Protein AF-A0A7L4YC81-F1 (afdb_monomer_lite)

Sequence (59 aa):
MTAQRGGDTPDPLLIAEIEDYFARLDPLDLLDDVLASKNPDGAAAAYQQLVTRDWDGEE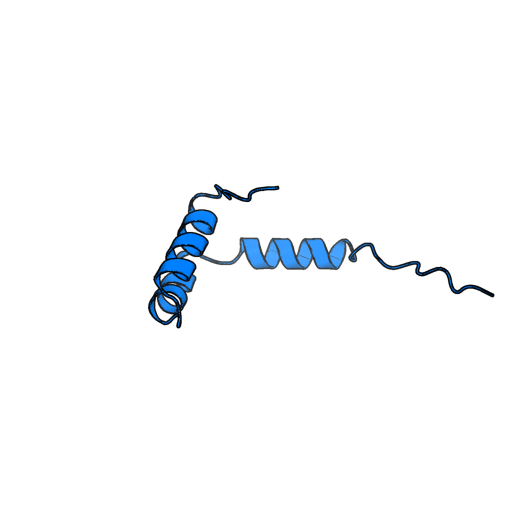

Secondary structure (DSSP, 8-state):
--------SPPHHHHHHHHHHHTT--GGGGHHHHHHSSSHHHHHHHHHHHHHT------

Structure (mmCIF, N/CA/C/O backbone):
data_AF-A0A7L4YC81-F1
#
_entry.id   AF-A0A7L4YC81-F1
#
loop_
_atom_site.group_PDB
_atom_site.id
_atom_site.type_symbol
_atom_site.label_atom_id
_atom_site.label_alt_id
_atom_site.label_comp_id
_atom_site.label_asym_id
_atom_site.label_entity_id
_atom_site.label_seq_id
_atom_site.pdbx_PDB_ins_code
_atom_site.Cartn_x
_atom_site.Cartn_y
_atom_site.Cartn_z
_atom_site.occupancy
_atom_site.B_iso_or_equiv
_atom_site.auth_seq_id
_atom_site.auth_comp_id
_atom_site.auth_asym_id
_atom_site.auth_atom_id
_atom_site.pdbx_PDB_model_num
ATOM 1 N N . MET A 1 1 ? 42.885 -0.855 -13.774 1.00 39.38 1 MET A N 1
ATOM 2 C CA . MET A 1 1 ? 41.679 -1.212 -14.548 1.00 39.38 1 MET A CA 1
ATOM 3 C C . MET A 1 1 ? 40.490 -1.086 -13.616 1.00 39.38 1 MET A C 1
ATOM 5 O O . MET A 1 1 ? 40.246 -1.973 -12.813 1.00 39.38 1 MET A O 1
ATOM 9 N N . THR A 1 2 ? 39.848 0.075 -13.624 1.00 45.75 2 THR A N 1
ATOM 10 C CA . THR A 1 2 ? 38.659 0.381 -12.825 1.00 45.75 2 THR A CA 1
ATOM 11 C C . THR A 1 2 ? 37.465 -0.255 -13.526 1.00 45.75 2 THR A C 1
ATOM 13 O O . THR A 1 2 ? 37.166 0.101 -14.662 1.00 45.75 2 THR A O 1
ATOM 16 N N . ALA A 1 3 ? 36.828 -1.242 -12.894 1.00 49.72 3 ALA A N 1
ATOM 17 C CA . ALA A 1 3 ? 35.586 -1.807 -13.401 1.00 49.72 3 ALA A CA 1
ATOM 18 C C . ALA A 1 3 ? 34.517 -0.707 -13.379 1.00 49.72 3 ALA A C 1
ATOM 20 O O . ALA A 1 3 ? 34.148 -0.202 -12.319 1.00 49.72 3 ALA A O 1
ATOM 21 N N . GLN A 1 4 ? 34.071 -0.305 -14.565 1.00 52.84 4 GLN A N 1
ATOM 22 C CA . GLN A 1 4 ? 32.911 0.550 -14.761 1.00 52.84 4 GLN A CA 1
ATOM 23 C C . GLN A 1 4 ? 31.704 -0.162 -14.118 1.00 52.84 4 GLN A C 1
ATOM 25 O O . GLN A 1 4 ? 31.335 -1.245 -14.571 1.00 52.84 4 GLN A O 1
ATOM 30 N N . ARG A 1 5 ? 31.097 0.395 -13.057 1.00 59.91 5 ARG A N 1
ATOM 31 C CA . ARG A 1 5 ? 29.772 -0.045 -12.579 1.00 59.91 5 ARG A CA 1
ATOM 32 C C . ARG A 1 5 ? 28.731 0.382 -13.618 1.00 59.91 5 ARG A C 1
ATOM 34 O O . ARG A 1 5 ? 28.107 1.425 -13.489 1.00 59.91 5 ARG A O 1
ATOM 41 N N . GLY A 1 6 ? 28.623 -0.363 -14.710 1.00 58.94 6 GLY A N 1
ATOM 42 C CA . GLY A 1 6 ? 27.487 -0.258 -15.618 1.00 58.94 6 GLY A CA 1
ATOM 43 C C . GLY A 1 6 ? 26.379 -1.152 -15.082 1.00 58.94 6 GLY A C 1
ATOM 44 O O . GLY A 1 6 ? 26.483 -2.364 -15.237 1.00 58.94 6 GLY A O 1
ATOM 45 N N . GLY A 1 7 ? 25.375 -0.590 -14.407 1.00 58.81 7 GLY A N 1
ATOM 46 C CA . GLY A 1 7 ? 24.255 -1.405 -13.921 1.00 58.81 7 GLY A CA 1
ATOM 47 C C . GLY A 1 7 ? 23.293 -0.775 -12.915 1.00 58.81 7 GLY A C 1
ATOM 48 O O . GLY A 1 7 ? 22.612 -1.528 -12.237 1.00 58.81 7 GLY A O 1
ATOM 49 N N . A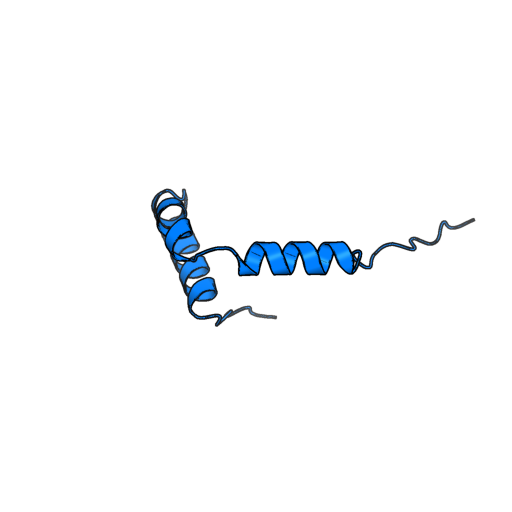SP A 1 8 ? 23.223 0.554 -12.786 1.00 69.31 8 ASP A N 1
ATOM 50 C CA . ASP A 1 8 ? 22.333 1.197 -11.798 1.00 69.31 8 ASP A CA 1
ATOM 51 C C . ASP A 1 8 ? 20.939 1.547 -12.353 1.00 69.31 8 ASP A C 1
ATOM 53 O O . ASP A 1 8 ? 20.114 2.115 -11.642 1.00 69.31 8 ASP A O 1
ATOM 57 N N . THR A 1 9 ? 20.643 1.223 -13.617 1.00 77.50 9 THR A N 1
ATOM 58 C CA . THR A 1 9 ? 19.291 1.389 -14.169 1.00 77.50 9 THR A CA 1
ATOM 59 C C . THR A 1 9 ? 18.539 0.069 -14.035 1.00 77.50 9 THR A C 1
ATOM 61 O O . THR A 1 9 ? 19.001 -0.925 -14.605 1.00 77.50 9 THR A O 1
ATOM 64 N N . PRO A 1 10 ? 17.412 0.028 -13.299 1.00 79.50 10 PRO A N 1
ATOM 65 C CA . PRO A 1 10 ? 16.587 -1.167 -13.230 1.00 79.50 10 PRO A CA 1
ATOM 66 C C . PRO A 1 10 ? 16.147 -1.587 -14.634 1.00 79.50 10 PRO A C 1
ATOM 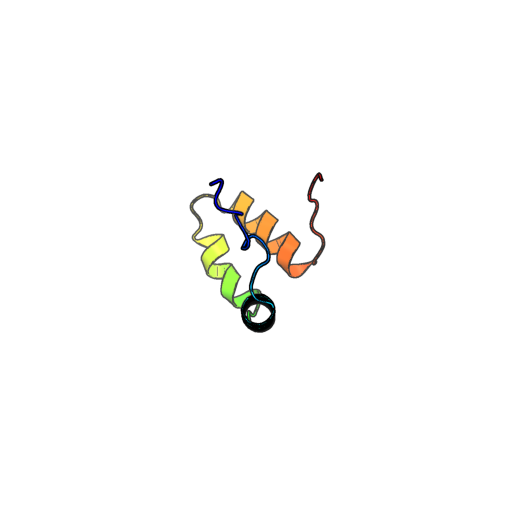68 O O . PRO A 1 10 ? 15.905 -0.740 -15.495 1.00 79.50 10 PRO A O 1
ATOM 71 N N . ASP A 1 11 ? 16.056 -2.896 -14.860 1.00 89.44 11 ASP A N 1
ATOM 72 C CA . ASP A 1 11 ? 15.541 -3.441 -16.114 1.00 89.44 11 ASP A CA 1
ATOM 73 C C . ASP A 1 11 ? 14.132 -2.866 -16.382 1.00 89.44 11 ASP A C 1
ATOM 75 O O . ASP A 1 11 ? 13.265 -2.977 -15.509 1.00 89.44 11 ASP A O 1
ATOM 79 N N . PRO A 1 12 ? 13.869 -2.252 -17.553 1.00 91.75 12 PRO A N 1
ATOM 80 C CA . PRO A 1 12 ? 12.544 -1.737 -17.889 1.00 91.75 12 PRO A CA 1
ATOM 81 C C . PRO A 1 12 ? 11.431 -2.784 -17.790 1.00 91.75 12 PRO A C 1
ATOM 83 O O . PRO A 1 12 ? 10.302 -2.435 -17.449 1.00 91.75 12 PRO A O 1
ATOM 86 N N . LEU A 1 13 ? 11.735 -4.059 -18.058 1.00 93.12 13 LEU A N 1
ATOM 87 C CA . LEU A 1 13 ? 10.764 -5.145 -17.910 1.00 93.12 13 LEU A CA 1
ATOM 88 C C . LEU A 1 13 ? 10.457 -5.423 -16.439 1.00 93.12 13 LEU A C 1
ATOM 90 O O . LEU A 1 13 ? 9.300 -5.632 -16.096 1.00 93.12 13 LEU A O 1
ATOM 94 N N . LEU A 1 14 ? 11.462 -5.349 -15.565 1.00 90.00 14 LEU A N 1
ATOM 95 C CA . LEU A 1 14 ? 11.257 -5.485 -14.125 1.00 90.00 14 LEU A CA 1
ATOM 96 C C . LEU A 1 14 ? 10.402 -4.337 -13.577 1.00 90.00 14 LEU A C 1
ATOM 98 O O . LEU A 1 14 ? 9.520 -4.575 -12.758 1.00 90.00 14 LEU A O 1
ATOM 102 N N . ILE A 1 15 ? 10.636 -3.104 -14.039 1.00 92.12 15 ILE A N 1
ATOM 103 C CA . ILE A 1 15 ? 9.803 -1.951 -13.664 1.00 92.12 15 ILE A CA 1
ATOM 104 C C . ILE A 1 15 ? 8.351 -2.196 -14.084 1.00 92.12 15 ILE A C 1
ATOM 106 O O . ILE A 1 15 ? 7.461 -2.105 -13.243 1.00 92.12 15 ILE A O 1
ATOM 110 N N . ALA A 1 16 ? 8.121 -2.571 -15.345 1.00 93.31 16 ALA A N 1
ATOM 111 C CA . ALA A 1 16 ? 6.778 -2.823 -15.861 1.00 93.31 16 ALA A CA 1
ATOM 112 C C . ALA A 1 16 ? 6.066 -3.961 -15.108 1.00 93.31 16 ALA A C 1
ATOM 114 O O . ALA A 1 16 ? 4.896 -3.833 -14.761 1.00 93.31 16 ALA A O 1
ATOM 115 N N . GLU A 1 17 ? 6.770 -5.053 -14.793 1.00 94.75 17 GLU A N 1
ATOM 116 C CA . GLU A 1 17 ? 6.207 -6.163 -14.014 1.00 94.75 17 GLU A CA 1
ATOM 117 C C . GLU A 1 17 ? 5.820 -5.746 -12.589 1.00 94.75 17 GLU A C 1
ATOM 119 O O . GLU A 1 17 ? 4.781 -6.175 -12.078 1.00 94.75 17 GLU A O 1
ATOM 124 N N . ILE A 1 18 ? 6.638 -4.906 -11.949 1.00 90.75 18 ILE A N 1
ATOM 125 C CA . ILE A 1 18 ? 6.360 -4.365 -10.615 1.00 90.75 18 ILE A CA 1
ATOM 126 C C . ILE A 1 18 ? 5.149 -3.427 -10.663 1.00 90.75 18 ILE A C 1
ATOM 128 O O . ILE A 1 18 ? 4.248 -3.556 -9.833 1.00 90.75 18 ILE A O 1
ATOM 132 N N . GLU A 1 19 ? 5.095 -2.518 -11.636 1.00 90.69 19 GLU A N 1
ATOM 133 C CA . GLU A 1 19 ? 3.960 -1.609 -11.830 1.00 90.69 19 GLU A CA 1
ATOM 134 C C . GLU A 1 19 ? 2.659 -2.383 -12.083 1.00 90.69 19 GLU A C 1
ATOM 136 O O . GLU A 1 19 ? 1.652 -2.124 -11.421 1.00 90.69 19 GLU A O 1
ATOM 141 N N . ASP A 1 20 ? 2.691 -3.401 -12.947 1.00 92.31 20 ASP A N 1
ATOM 142 C CA . ASP A 1 20 ? 1.550 -4.283 -13.207 1.00 92.31 20 ASP A CA 1
ATOM 143 C C . ASP A 1 20 ? 1.139 -5.083 -11.967 1.00 92.31 20 ASP A C 1
ATOM 145 O O . ASP A 1 20 ? -0.040 -5.394 -11.778 1.00 92.31 20 ASP A O 1
ATOM 149 N N . TYR A 1 21 ? 2.092 -5.487 -11.125 1.00 89.50 21 TYR A N 1
ATOM 150 C CA . TYR A 1 21 ? 1.792 -6.152 -9.859 1.00 89.50 21 TYR A CA 1
ATOM 151 C C . TYR A 1 21 ? 1.067 -5.205 -8.897 1.00 89.50 21 TYR A C 1
ATOM 153 O O . TYR A 1 21 ? -0.002 -5.556 -8.396 1.00 89.50 21 TYR A O 1
ATOM 161 N N . PHE A 1 22 ? 1.583 -3.990 -8.695 1.00 85.00 22 PHE A N 1
ATOM 162 C CA . PHE A 1 22 ? 0.949 -2.997 -7.825 1.00 85.00 22 PHE A CA 1
ATOM 163 C C . PHE A 1 22 ? -0.420 -2.543 -8.344 1.00 85.00 22 PHE A C 1
ATOM 165 O O . PHE A 1 22 ? -1.339 -2.366 -7.549 1.00 85.00 22 PHE A O 1
ATOM 172 N N . ALA A 1 23 ? -0.598 -2.429 -9.663 1.00 87.19 23 ALA A N 1
ATOM 173 C CA . ALA A 1 23 ? -1.882 -2.082 -10.274 1.00 87.19 23 ALA A CA 1
ATOM 174 C C . ALA A 1 23 ? -2.982 -3.136 -10.044 1.00 87.19 23 ALA A C 1
ATOM 176 O O . ALA A 1 23 ? -4.164 -2.830 -10.208 1.00 87.19 23 ALA A O 1
ATOM 177 N N . ARG A 1 24 ? -2.608 -4.370 -9.679 1.00 88.88 24 ARG A N 1
ATOM 178 C CA . ARG A 1 24 ? -3.539 -5.473 -9.395 1.00 88.88 24 ARG A CA 1
ATOM 179 C C . ARG A 1 24 ? -3.928 -5.600 -7.923 1.00 88.88 24 ARG A C 1
ATOM 181 O O . ARG A 1 24 ? -4.812 -6.400 -7.630 1.00 88.88 24 ARG A O 1
ATOM 188 N N . LEU A 1 25 ? -3.288 -4.862 -7.017 1.00 85.62 25 LEU A N 1
ATOM 189 C CA . 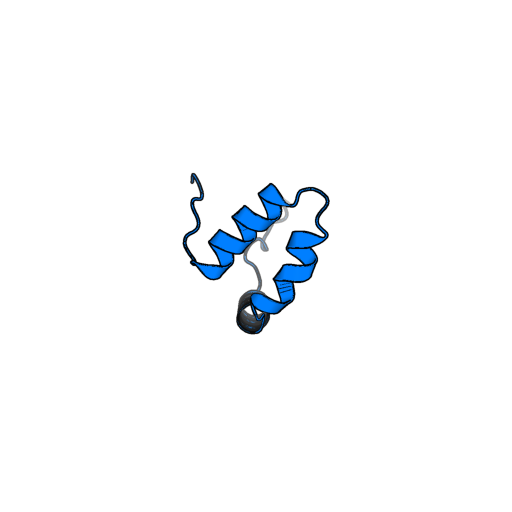LEU A 1 25 ? -3.648 -4.886 -5.601 1.00 85.62 25 LEU A CA 1
ATOM 190 C C . LEU A 1 25 ? -4.963 -4.127 -5.385 1.00 85.62 25 LEU A C 1
ATOM 192 O O . LEU A 1 25 ? -5.066 -2.953 -5.746 1.00 85.62 25 LEU A O 1
ATOM 196 N N . ASP A 1 26 ? -5.952 -4.784 -4.777 1.00 88.12 26 ASP A N 1
ATOM 197 C CA . ASP A 1 26 ? -7.123 -4.097 -4.236 1.00 88.12 26 ASP A CA 1
ATOM 198 C C . ASP A 1 26 ? -6.727 -3.484 -2.885 1.00 88.12 26 ASP A C 1
ATOM 200 O O . ASP A 1 26 ? -6.281 -4.215 -1.996 1.00 88.12 26 ASP A O 1
ATOM 204 N N . PRO A 1 27 ? -6.861 -2.161 -2.686 1.00 85.56 27 PRO A N 1
ATOM 205 C CA . PRO A 1 27 ? -6.566 -1.558 -1.395 1.00 85.56 27 PRO A CA 1
ATOM 206 C C . PRO A 1 27 ? -7.334 -2.212 -0.240 1.00 85.56 27 PRO A C 1
ATOM 208 O O . PRO A 1 27 ? -6.794 -2.328 0.857 1.00 85.56 27 PRO A O 1
ATOM 211 N N . LEU A 1 28 ? -8.556 -2.702 -0.465 1.00 88.50 28 LEU A N 1
ATOM 212 C CA . LEU A 1 28 ? -9.339 -3.342 0.594 1.00 88.50 28 LEU A CA 1
ATOM 213 C C . LEU A 1 28 ? -8.660 -4.590 1.172 1.00 88.50 28 LEU A C 1
ATOM 215 O O . LEU A 1 28 ? -8.820 -4.852 2.364 1.00 88.50 28 LEU A O 1
ATOM 219 N N . ASP A 1 29 ? -7.853 -5.296 0.376 1.00 89.88 29 ASP A N 1
ATOM 220 C CA . ASP A 1 29 ? -7.113 -6.481 0.825 1.00 89.88 29 ASP A CA 1
ATOM 221 C C . ASP A 1 29 ? -6.022 -6.132 1.854 1.00 89.88 29 ASP A C 1
ATOM 223 O O . ASP A 1 29 ? -5.569 -6.997 2.600 1.00 89.88 29 ASP A O 1
ATOM 227 N N . LEU A 1 30 ? -5.614 -4.861 1.939 1.00 88.81 30 LEU A N 1
ATOM 228 C CA . LEU A 1 30 ? -4.567 -4.391 2.850 1.00 88.81 30 LEU A CA 1
ATOM 229 C C . LEU A 1 30 ? -5.110 -3.957 4.218 1.00 88.81 30 LEU A C 1
ATOM 231 O O . LEU A 1 30 ? -4.328 -3.686 5.131 1.00 88.81 30 LEU A O 1
ATOM 235 N N . LEU A 1 31 ? -6.434 -3.864 4.386 1.00 88.62 31 LEU A N 1
ATOM 236 C CA . LEU A 1 31 ? -7.031 -3.333 5.613 1.00 88.62 31 LEU A CA 1
ATOM 237 C C . LEU A 1 31 ? -6.757 -4.238 6.823 1.00 88.62 31 LEU A C 1
ATOM 239 O O . LEU A 1 31 ? -6.457 -3.739 7.907 1.00 88.62 31 LEU A O 1
ATOM 243 N N . ASP A 1 32 ? -6.801 -5.556 6.631 1.00 91.25 32 ASP A N 1
ATOM 244 C CA . ASP A 1 32 ? -6.495 -6.521 7.692 1.00 91.25 32 ASP A CA 1
ATOM 245 C C . ASP A 1 32 ? -5.030 -6.407 8.145 1.00 91.25 32 ASP A C 1
ATOM 247 O O . ASP A 1 32 ? -4.749 -6.416 9.346 1.00 91.25 32 ASP A O 1
ATOM 251 N N . ASP A 1 33 ? -4.101 -6.200 7.206 1.00 88.75 33 ASP A N 1
ATOM 252 C CA . ASP A 1 33 ? -2.677 -6.003 7.500 1.00 88.75 33 ASP A CA 1
ATOM 253 C C . ASP A 1 33 ? -2.418 -4.681 8.239 1.00 88.75 33 ASP A C 1
ATOM 255 O O . ASP A 1 33 ? -1.605 -4.628 9.169 1.00 88.75 33 ASP A O 1
ATOM 259 N N . VAL A 1 34 ? -3.141 -3.616 7.878 1.00 90.19 34 VAL A N 1
ATOM 260 C CA . VAL A 1 34 ? -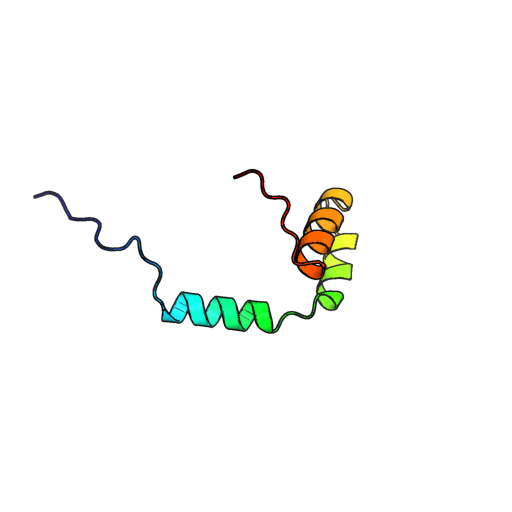3.089 -2.323 8.579 1.00 90.19 34 VAL A CA 1
ATOM 261 C C . VAL A 1 34 ? -3.531 -2.482 10.031 1.00 90.19 34 VAL A C 1
ATOM 263 O O . VAL A 1 34 ? -2.846 -2.011 10.943 1.00 90.19 34 VAL A O 1
ATOM 266 N N . LEU A 1 35 ? -4.645 -3.180 10.258 1.00 89.81 35 LEU A N 1
ATOM 267 C CA . LEU A 1 35 ? -5.206 -3.397 11.592 1.00 89.81 35 LEU A CA 1
ATOM 268 C C . LEU A 1 35 ? -4.352 -4.348 12.446 1.00 89.81 35 LEU A C 1
ATOM 270 O O . LEU A 1 35 ? -4.287 -4.182 13.665 1.00 89.81 35 LEU A O 1
ATOM 274 N N . ALA A 1 36 ? -3.681 -5.321 11.825 1.00 94.25 36 ALA A N 1
ATOM 275 C CA . ALA A 1 36 ? -2.793 -6.270 12.499 1.00 94.25 36 ALA A CA 1
ATOM 276 C C . ALA A 1 36 ? -1.349 -5.755 12.683 1.00 94.25 36 ALA A C 1
ATOM 278 O O . ALA A 1 36 ? -0.519 -6.431 13.304 1.00 94.25 36 ALA A O 1
ATOM 279 N N . SER A 1 37 ? -1.026 -4.570 12.156 1.00 94.25 37 SER A N 1
ATOM 280 C CA . SER A 1 37 ? 0.312 -3.983 12.223 1.00 94.25 37 SER A CA 1
ATOM 281 C C . SER A 1 37 ? 0.774 -3.733 13.662 1.00 94.25 37 SER A C 1
ATOM 283 O O . SER A 1 37 ? 0.016 -3.325 14.541 1.00 94.25 37 SER A O 1
ATOM 285 N N . LYS A 1 38 ? 2.085 -3.877 13.896 1.00 95.31 38 LYS A N 1
ATOM 286 C CA . LYS A 1 38 ? 2.728 -3.474 15.163 1.00 95.31 38 LYS A CA 1
ATOM 287 C C . LYS A 1 38 ? 2.657 -1.962 15.410 1.00 95.31 38 LYS A C 1
ATOM 289 O O . LYS A 1 38 ? 2.849 -1.529 16.543 1.00 95.31 38 LYS A O 1
ATOM 294 N N . ASN A 1 39 ? 2.430 -1.179 14.355 1.00 93.56 39 ASN A N 1
ATOM 295 C CA . ASN A 1 39 ? 2.190 0.258 14.401 1.00 93.56 39 ASN A CA 1
ATOM 296 C C . ASN A 1 39 ? 0.954 0.579 13.538 1.00 93.56 39 ASN A C 1
ATOM 298 O O . ASN A 1 39 ? 1.110 0.890 12.351 1.00 93.56 39 ASN A O 1
ATOM 302 N N . PRO A 1 40 ? -0.261 0.447 14.095 1.00 89.00 40 PRO A N 1
ATOM 303 C CA . PRO A 1 40 ? -1.499 0.610 13.337 1.00 89.00 40 PRO A CA 1
ATOM 304 C C . PRO A 1 40 ? -1.695 2.048 12.846 1.00 89.00 40 PRO A C 1
ATOM 306 O O . PRO A 1 40 ? -2.153 2.236 11.726 1.00 89.00 40 PRO A O 1
ATOM 309 N N . ASP A 1 41 ? -1.270 3.058 13.612 1.00 89.44 41 ASP A N 1
ATOM 310 C CA . ASP A 1 41 ? -1.405 4.468 13.217 1.00 89.44 41 ASP A CA 1
ATOM 311 C C . ASP A 1 41 ? -0.525 4.803 12.002 1.00 89.44 41 ASP A C 1
ATOM 313 O O . ASP A 1 41 ? -0.982 5.422 11.041 1.00 89.44 41 ASP A O 1
ATOM 317 N N . GLY A 1 42 ? 0.730 4.336 12.002 1.00 90.44 42 GLY A N 1
ATOM 318 C CA . GLY A 1 42 ? 1.628 4.502 10.855 1.00 90.44 42 GLY A CA 1
ATOM 319 C C . GLY A 1 42 ? 1.160 3.725 9.620 1.00 90.44 42 GLY A C 1
ATOM 320 O O . GLY A 1 42 ? 1.257 4.224 8.500 1.00 90.44 42 GLY A O 1
ATOM 321 N N . ALA A 1 43 ? 0.607 2.525 9.818 1.00 91.75 43 ALA A N 1
ATOM 322 C CA . ALA A 1 43 ? 0.043 1.734 8.728 1.00 91.75 43 ALA A CA 1
ATOM 323 C C . ALA A 1 43 ? -1.231 2.375 8.152 1.00 91.75 43 ALA A C 1
ATOM 325 O O . ALA A 1 43 ? -1.401 2.395 6.936 1.00 91.75 43 ALA A O 1
ATOM 326 N N . ALA A 1 44 ? -2.089 2.951 8.998 1.00 91.06 44 ALA A N 1
ATOM 327 C CA . ALA A 1 44 ? -3.289 3.662 8.570 1.00 91.06 44 ALA A CA 1
ATOM 328 C C . ALA A 1 44 ? -2.950 4.922 7.763 1.00 91.06 44 ALA A C 1
ATOM 330 O O . ALA A 1 44 ? -3.584 5.170 6.739 1.00 91.06 44 ALA A O 1
ATOM 331 N N . ALA A 1 45 ? -1.922 5.676 8.167 1.00 89.94 45 ALA A N 1
ATOM 332 C CA . ALA A 1 45 ? -1.434 6.823 7.402 1.00 89.94 45 ALA A CA 1
ATOM 333 C C . ALA A 1 45 ? -0.923 6.408 6.009 1.00 89.94 45 ALA A C 1
ATOM 335 O O . ALA A 1 45 ? -1.345 6.976 5.003 1.00 89.94 45 ALA A O 1
ATOM 336 N N . ALA A 1 46 ? -0.091 5.363 5.932 1.00 88.06 46 ALA A N 1
ATOM 337 C CA . ALA A 1 46 ? 0.411 4.839 4.659 1.00 88.06 46 ALA A CA 1
ATOM 338 C C . ALA A 1 46 ? -0.718 4.297 3.762 1.00 88.06 46 ALA A C 1
ATOM 340 O O . ALA A 1 46 ? -0.740 4.539 2.555 1.00 88.06 46 ALA A O 1
ATOM 341 N N . TYR A 1 47 ? -1.690 3.602 4.355 1.00 89.38 47 TYR A N 1
ATOM 342 C CA . TYR A 1 47 ? -2.879 3.121 3.656 1.00 89.38 47 TYR A CA 1
ATOM 343 C C . TYR A 1 47 ? -3.723 4.269 3.097 1.00 89.38 47 TYR A C 1
ATOM 345 O O . TYR A 1 47 ? -4.166 4.217 1.950 1.00 89.38 47 TYR A O 1
ATOM 353 N N . GLN A 1 48 ? -3.909 5.332 3.881 1.00 88.69 48 GLN A N 1
ATOM 354 C CA . GLN A 1 48 ? -4.623 6.518 3.433 1.00 88.69 48 GLN A CA 1
ATOM 355 C C . GLN A 1 48 ? -3.935 7.140 2.214 1.00 88.69 48 GLN A C 1
ATOM 357 O O . GLN A 1 48 ? -4.619 7.375 1.223 1.00 88.69 48 GLN A O 1
ATOM 362 N N . GLN A 1 49 ? -2.609 7.315 2.242 1.00 87.12 49 GLN A N 1
ATOM 363 C CA . GLN A 1 49 ? -1.837 7.839 1.104 1.00 87.12 49 GLN A CA 1
ATOM 364 C C . GLN A 1 49 ? -1.948 6.951 -0.144 1.00 87.12 49 GLN A C 1
ATOM 366 O O . GLN A 1 49 ? -2.086 7.455 -1.259 1.00 87.12 49 GLN A O 1
ATOM 371 N N . LEU A 1 50 ? -1.942 5.625 0.031 1.00 85.38 50 LEU A N 1
ATOM 372 C CA . LEU A 1 50 ? -2.115 4.671 -1.066 1.00 85.38 50 LEU A CA 1
ATOM 373 C C . LEU A 1 50 ? -3.486 4.824 -1.747 1.00 85.38 50 LEU A C 1
ATOM 375 O O . LEU A 1 50 ? -3.569 4.851 -2.977 1.00 85.38 50 LEU A O 1
ATOM 379 N N . VAL A 1 51 ? -4.560 4.935 -0.959 1.00 86.00 51 VAL A N 1
ATOM 380 C CA . VAL A 1 51 ? -5.939 5.038 -1.470 1.00 86.00 51 VAL A CA 1
ATOM 381 C C . VAL A 1 51 ? -6.224 6.416 -2.066 1.00 86.00 51 VAL A C 1
ATOM 383 O O . VAL A 1 51 ? -6.889 6.510 -3.100 1.00 86.00 51 VAL A O 1
ATOM 386 N N . THR A 1 52 ? -5.732 7.491 -1.445 1.00 84.75 52 THR A N 1
ATOM 387 C CA . THR A 1 52 ? -5.924 8.861 -1.949 1.00 84.75 52 THR A CA 1
ATOM 388 C C . THR A 1 52 ? -4.998 9.193 -3.114 1.00 84.75 52 THR A C 1
ATOM 390 O O . THR A 1 52 ? -5.285 10.135 -3.852 1.00 84.75 52 THR A O 1
ATOM 393 N N . ARG A 1 53 ? -3.916 8.419 -3.295 1.00 75.06 53 ARG A N 1
ATOM 394 C CA . ARG A 1 53 ? -2.792 8.721 -4.200 1.00 75.06 53 ARG A CA 1
ATOM 395 C C . ARG A 1 53 ? -2.147 10.077 -3.918 1.00 75.06 53 ARG A C 1
ATOM 397 O O . ARG A 1 53 ? -1.524 10.662 -4.801 1.00 75.06 53 ARG A O 1
ATOM 404 N N . ASP A 1 54 ? -2.326 10.564 -2.699 1.00 74.12 54 ASP A N 1
ATOM 405 C CA . ASP A 1 54 ? -1.790 11.829 -2.231 1.00 74.12 54 ASP A CA 1
ATOM 406 C C . ASP A 1 54 ? -0.651 11.492 -1.277 1.00 74.12 54 ASP A C 1
ATOM 408 O O . ASP A 1 54 ? -0.863 11.189 -0.101 1.00 74.12 54 ASP A O 1
ATOM 412 N N . TRP A 1 55 ? 0.547 11.400 -1.846 1.00 70.38 55 TRP A N 1
ATOM 413 C CA . TRP A 1 55 ? 1.766 11.161 -1.092 1.00 70.38 55 TRP A CA 1
ATOM 414 C C . TRP A 1 55 ? 2.276 12.507 -0.581 1.00 70.38 55 TRP A C 1
ATOM 416 O O . TRP A 1 55 ? 2.599 13.389 -1.372 1.00 70.38 55 TRP A O 1
ATOM 426 N N . ASP A 1 56 ? 2.351 12.658 0.739 1.00 64.94 56 ASP A N 1
ATOM 427 C CA . ASP A 1 56 ? 2.793 13.879 1.424 1.00 64.94 56 ASP A CA 1
ATOM 428 C C . ASP A 1 56 ? 4.320 13.992 1.539 1.00 64.94 56 ASP A C 1
ATOM 430 O O . ASP A 1 56 ? 4.816 14.804 2.317 1.00 64.94 56 ASP A O 1
ATOM 434 N N . GLY A 1 57 ? 5.049 13.177 0.772 1.00 59.47 57 GLY A N 1
ATOM 435 C CA . GLY A 1 57 ? 6.497 13.073 0.811 1.00 59.47 57 GLY A CA 1
ATOM 436 C C . GLY A 1 57 ? 7.183 14.426 0.807 1.00 59.47 57 GLY A C 1
ATOM 437 O O . GLY A 1 57 ? 7.208 15.118 -0.208 1.00 59.47 57 GLY A O 1
ATOM 438 N N . GLU A 1 58 ? 7.767 14.790 1.946 1.00 55.59 58 GLU A N 1
ATOM 439 C CA . GLU A 1 58 ? 8.821 15.793 1.960 1.00 55.59 58 GLU A CA 1
ATOM 440 C C . GLU A 1 58 ? 9.969 15.256 1.086 1.00 55.59 58 GLU A C 1
ATOM 442 O O . GLU A 1 58 ? 10.488 14.167 1.346 1.00 55.59 58 GLU A O 1
ATOM 447 N N . GLU A 1 59 ? 10.269 15.994 0.008 1.00 51.19 59 GLU A N 1
ATOM 448 C CA . GLU A 1 59 ? 11.319 15.709 -0.989 1.00 51.19 59 GLU A CA 1
ATOM 449 C C . GLU A 1 59 ? 12.715 15.481 -0.385 1.00 51.19 59 GLU A C 1
ATOM 451 O O . GLU A 1 59 ? 13.112 16.223 0.547 1.00 51.19 59 GLU A O 1
#

Foldseek 3Di:
DDPPPPDPDPDPVVVVVVVVVLVPDDLVVCQVVLVVDPCNPVSVVVSVCSVVVPDPDDD

pLDDT: mean 81.61, std 14.45, range [39.38, 95.31]

Radius of gyration: 16.98 Å; chains: 1; bounding box: 51×22×33 Å

=== Feature glossary ===
Feature key, reading from the visual/contextual features back to the raw sequence:

Rendered structure images. Six rendered views show the 3D structure from the faces of a cube — i.e. along ±x, ±y, ±z. Rendering representation is drawn randomly per protein from cartoon (secondary-structure ribbons), sticks (backbone bonds), or molecular surface; coloring is either N→C rainbow (blue at the N-terminus through red at the C-terminus) or one color per chain.

Contact-map, Ramachandran, and PAE plots. The contact map is a binary N×N matrix image: pixel (i, j) is dark where Cα_i and Cα_j are within 8 Å and |i−j|>4. Because the |i−j|>4 filter removes local helical contacts, off-diagonal stripes parallel to the main diagonal indicate parallel β-sheets; stripes perpendicular to it indicate antiparallel β-sheets. The Ramachandran plot scatters every residue's (φ, ψ) pair against the sterically allowed regions. The PAE heatmap renders the predicted-aligned-error matrix.

InterPro / GO / CATH / organism. Database cross-references. InterPro integrates a dozen domain/family signature databases into unified entries with residue-range hits. GO terms attach function/process/location labels with evidence codes. CATH codes position the fold in a four-level structural taxonomy. Organism is the NCBI-taxonomy species name.

Nearest PDB structures. The Foldseek neighbor list gives the closest experimentally determined structures in the PDB, ranked by structural alignment. TM-score near 1 means near-identical fold; near 0.3 means only rough topology match. This is how one finds what a novel AlphaFold prediction most resembles in the solved-structure universe.

Predicted aligned error. PAE(i, j) answers: if I align the predicted and true structures on residue i, how far off (in Å) do I expect residue j to be? A block-diagonal PAE matrix with low values on the blocks and high values off-diagonal is the signature of a multi-domain protein with confidently predicted domains but uncertain inter-domain orientation.

Solvent-accessible surface area. Accessible surface area quantifies burial. A residue with SASA near zero is packed into the hydrophobic core; one with SASA >100 Å² sits on the surface. Computed here via the Shrake–Rupley numerical algorithm with a 1.4 Å probe.

B-factor. B-factor (Debye–Waller factor) reflects atomic displacement in the crystal lattice. It is an experimental observable (units Å²), not a prediction; low values mean the atom is pinned down, high values mean it moves or is heterogeneous across the crystal.

pLDDT. For AlphaFold models, the B-factor field carries pLDDT — the model's own estimate of local accuracy on a 0–100 scale. Regions with pLDDT<50 should be treated as essentially unmodeled; they often correspond to intrinsically disordered segments.

Backbone torsions (φ/ψ). φ (phi) and ψ (psi) are the two rotatable backbone dihedrals per residue: φ is the C(i-1)–N–Cα–C torsion, ψ is the N–Cα–C–N(i+1) torsion, both in degrees on (−180°, 180°]. α-helical residues cluster near (−60°, −45°); β-strand residues near (−120°, +130°). A Ramachandran plot is simply a scatter of (φ, ψ) for every residue.

Radius of gyration, Cα contacts, bounding box. Radius of gyration (Rg) is the root-mean-square distance of Cα atoms from their centroid — a single number for overall size and compactness. A globular domain of N residues has Rg ≈ 2.2·N^0.38 Å; an extended or disordered chain has a much larger Rg. The Cα contact count is the number of residue pairs whose Cα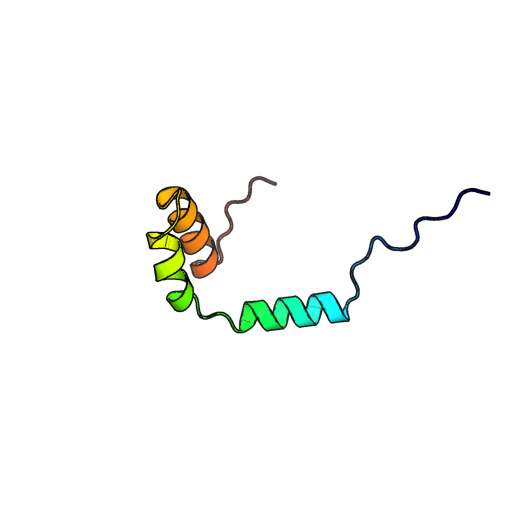 atoms are within 8 Å and are more than four positions apart in sequence — a standard proxy for tertiary packing density. The bounding box is the smallest axis-aligned box enclosing all Cα atoms.

Secondary structure (3-state, P-SEA). Three-state secondary structure (P-SEA) collapses the eight DSSP classes into helix (a), strand (b), and coil (c). P-SEA assigns these from Cα geometry alone — distances and angles — without requiring backbone oxygens, so it works on any Cα trace.

Secondary structure (8-state, DSSP). DSSP 8-state secondary structure assigns each residue one of H (α-helix), G (3₁₀-helix), I (π-helix), E (extended β-strand), B (isolated β-bridge), T (hydrogen-bonded turn), S (bend), or '-' (coil). The assignment is computed from backbone hydrogen-bond geometry via the Kabsch–Sander algorithm.

Foldseek 3Di. A 3Di character summarizes, for each residue, the relative orientation of the Cα frame of its nearest spatial neighbor. Because it encodes fold topology rather than chemistry, 3Di alignments detect remote structural similarity that sequence alignment misses.

mmCIF coordinates. The mmCIF block holds the 3D Cartesian coordinates of each backbone atom (N, Cα, C, O) in ångströms. mmCIF is the PDB's canonical archive format — a tagged-loop text representation of the atomic model.

Sequence. Sequence gives the chain of amino acids in standard one-letter code (A=alanine, C=cysteine, …, Y=tyrosine), read N→C. It is the only feature that is directly encoded by the gene; all structural features are derived from the folded form of this sequence.